Protein AF-A0A1A3NXN3-F1 (afdb_monomer_lite)

Foldseek 3Di:
DDDDDDDDDDDDDDDDDDDDDDDDDDDDDDDDDDDDDDDDDPVVVVVQVVVCVVLCVDVVRDNSHSVNVVVVVVVVVVVVDDPVVVVVVVVVVVVVVPDDDPPPD

Secondary structure (DSSP, 8-state):
--PPPPPPPPPPPPPPPPPPPPPPPPPPP-PPPPP------HHHHHHHHHHHHHHHHSSS-----HHHHHHHHHHHHHHH--HHHHHHHHHHHHHH--S------

Structure (mmCIF, N/CA/C/O backbone):
data_AF-A0A1A3NXN3-F1
#
_entry.id   AF-A0A1A3NXN3-F1
#
loop_
_atom_site.group_PDB
_atom_site.id
_atom_site.type_symbol
_atom_site.label_atom_id
_atom_site.label_alt_id
_atom_site.label_comp_id
_atom_site.label_asym_id
_atom_site.label_entity_id
_atom_site.label_seq_id
_atom_site.pdbx_PDB_ins_code
_atom_site.Cartn_x
_atom_site.Cartn_y
_atom_site.Cartn_z
_atom_site.occupancy
_atom_site.B_iso_or_equiv
_atom_site.auth_seq_id
_atom_site.auth_comp_id
_atom_site.auth_asym_id
_atom_site.auth_atom_id
_atom_site.pdbx_PDB_model_num
ATOM 1 N N . MET A 1 1 ? -80.071 -6.567 47.727 1.00 43.91 1 MET A N 1
ATOM 2 C CA . MET A 1 1 ? -79.046 -5.535 47.454 1.00 43.91 1 MET A CA 1
ATOM 3 C C . MET A 1 1 ? -77.718 -6.268 47.289 1.00 43.91 1 MET A C 1
ATOM 5 O O . MET A 1 1 ? -77.227 -6.797 48.274 1.00 43.91 1 MET A O 1
ATOM 9 N N . GLY A 1 2 ? -77.218 -6.444 46.063 1.00 47.59 2 GLY A N 1
ATOM 10 C CA . GLY A 1 2 ? -75.928 -7.104 45.789 1.00 47.59 2 GLY A CA 1
ATOM 11 C C . GLY A 1 2 ? -74.901 -6.081 45.281 1.00 47.59 2 GLY A C 1
ATOM 12 O O . GLY A 1 2 ? -75.328 -5.086 44.693 1.00 47.59 2 GLY A O 1
ATOM 13 N N . PRO A 1 3 ? -73.587 -6.261 45.519 1.00 60.75 3 PRO A N 1
ATOM 14 C CA . PRO A 1 3 ? -72.585 -5.250 45.181 1.00 60.75 3 PRO A CA 1
ATOM 15 C C . PRO A 1 3 ? -72.255 -5.241 43.674 1.00 60.75 3 PRO A C 1
ATOM 17 O O . PRO A 1 3 ? -72.375 -6.278 43.014 1.00 60.75 3 PRO A O 1
ATOM 20 N N . PRO A 1 4 ? -71.821 -4.097 43.105 1.00 51.62 4 PRO A N 1
ATOM 21 C CA . PRO A 1 4 ? -71.460 -4.005 41.697 1.00 51.62 4 PRO A CA 1
ATOM 22 C C . PRO A 1 4 ? -70.068 -4.598 41.442 1.00 51.62 4 PRO A C 1
ATOM 24 O O . PRO A 1 4 ? -69.116 -4.389 42.192 1.00 51.62 4 PRO A O 1
ATOM 27 N N . ARG A 1 5 ? -69.957 -5.343 40.343 1.00 51.88 5 ARG A N 1
ATOM 28 C CA . ARG A 1 5 ? -68.723 -5.957 39.850 1.00 51.88 5 ARG A CA 1
ATOM 29 C C . ARG A 1 5 ? -67.872 -4.892 39.152 1.00 51.88 5 ARG A C 1
ATOM 31 O O . ARG A 1 5 ? -68.289 -4.345 38.135 1.00 51.88 5 ARG A O 1
ATOM 38 N N . ALA A 1 6 ? -66.690 -4.607 39.696 1.00 52.84 6 ALA A N 1
ATOM 39 C CA . ALA A 1 6 ? -65.717 -3.703 39.091 1.00 52.84 6 ALA A CA 1
ATOM 40 C C . ALA A 1 6 ? -65.171 -4.297 37.778 1.00 52.84 6 ALA A C 1
ATOM 42 O O . ALA A 1 6 ? -64.715 -5.442 37.743 1.00 52.84 6 ALA A O 1
ATOM 43 N N . ALA A 1 7 ? -65.242 -3.523 36.695 1.00 49.84 7 ALA A N 1
ATOM 44 C CA . ALA A 1 7 ? -64.660 -3.866 35.405 1.00 49.84 7 ALA A CA 1
ATOM 45 C C . ALA A 1 7 ? -63.137 -3.657 35.455 1.00 49.84 7 ALA A C 1
ATOM 47 O O . ALA A 1 7 ? -62.663 -2.550 35.702 1.00 49.84 7 ALA A O 1
ATOM 48 N N . ALA A 1 8 ? -62.378 -4.731 35.238 1.00 52.50 8 ALA A N 1
ATOM 49 C CA . ALA A 1 8 ? -60.928 -4.687 35.101 1.00 52.50 8 ALA A CA 1
ATOM 50 C C . ALA A 1 8 ? -60.548 -4.022 33.766 1.00 52.50 8 ALA A C 1
ATOM 52 O O . ALA A 1 8 ? -61.041 -4.419 32.710 1.00 52.50 8 ALA A O 1
ATOM 53 N N . GLY A 1 9 ? -59.700 -2.993 33.829 1.00 51.06 9 GLY A N 1
ATOM 54 C CA . GLY A 1 9 ? -59.174 -2.288 32.660 1.00 51.06 9 GLY A CA 1
ATOM 55 C C . GLY A 1 9 ? -58.199 -3.140 31.831 1.00 51.06 9 GLY A C 1
ATOM 56 O O . GLY A 1 9 ? -57.667 -4.134 32.330 1.00 51.06 9 GLY A O 1
ATOM 57 N N . PRO A 1 10 ? -57.947 -2.768 30.564 1.00 53.59 10 PRO A N 1
ATOM 58 C CA . PRO A 1 10 ? -57.050 -3.512 29.688 1.00 53.59 10 PRO A CA 1
ATOM 59 C C . PRO A 1 10 ? -55.585 -3.322 30.112 1.00 53.59 10 PRO A C 1
ATOM 61 O O . PRO A 1 10 ? -55.113 -2.199 30.286 1.00 53.59 10 PRO A O 1
ATOM 64 N N . ALA A 1 11 ? -54.863 -4.432 30.272 1.00 58.69 11 ALA A N 1
ATOM 65 C CA . ALA A 1 11 ? -53.428 -4.436 30.533 1.00 58.69 11 ALA A CA 1
ATOM 66 C C . ALA A 1 11 ? -52.638 -4.062 29.257 1.00 58.69 11 ALA A C 1
ATOM 68 O O . ALA A 1 11 ? -52.988 -4.534 28.172 1.00 58.69 11 ALA A O 1
ATOM 69 N N . PRO A 1 12 ? -51.575 -3.244 29.353 1.00 57.94 12 PRO A N 1
ATOM 70 C CA . PRO A 1 12 ? -50.748 -2.893 28.204 1.00 57.94 12 PRO A CA 1
ATOM 71 C C . PRO A 1 12 ? -49.920 -4.095 27.723 1.00 57.94 12 PRO A C 1
ATOM 73 O O . PRO A 1 12 ? -49.313 -4.814 28.517 1.00 57.94 12 PRO A O 1
ATOM 76 N N . ALA A 1 13 ? -49.904 -4.304 26.406 1.00 63.56 13 ALA A N 1
ATOM 77 C CA . ALA A 1 13 ? -49.141 -5.355 25.741 1.00 63.56 13 ALA A CA 1
ATOM 78 C C . ALA A 1 13 ? -47.624 -5.144 25.903 1.00 63.56 13 ALA A C 1
ATOM 80 O O . ALA A 1 13 ? -47.120 -4.029 25.765 1.00 63.56 13 ALA A O 1
ATOM 81 N N . ALA A 1 14 ? -46.899 -6.230 26.179 1.00 64.69 14 ALA A N 1
ATOM 82 C CA . ALA A 1 14 ? -45.446 -6.224 26.313 1.00 64.69 14 ALA A CA 1
ATOM 83 C C . ALA A 1 14 ? -44.750 -5.942 24.961 1.00 64.69 14 ALA A C 1
ATOM 85 O O . ALA A 1 14 ? -45.195 -6.456 23.931 1.00 64.69 14 ALA A O 1
ATOM 86 N N . PRO A 1 15 ? -43.654 -5.158 24.938 1.00 61.16 15 PRO A N 1
ATOM 87 C CA . PRO A 1 15 ? -42.919 -4.858 23.714 1.00 61.16 15 PRO A CA 1
ATOM 88 C C . PRO A 1 15 ? -42.148 -6.085 23.203 1.00 61.16 15 PRO A C 1
ATOM 90 O O . PRO A 1 15 ? -41.540 -6.826 23.975 1.00 61.16 15 PRO A O 1
ATOM 93 N N . ALA A 1 16 ? -42.167 -6.284 21.883 1.00 66.56 16 ALA A N 1
ATOM 94 C CA . ALA A 1 16 ? -41.429 -7.346 21.209 1.00 66.56 16 ALA A CA 1
ATOM 95 C C . ALA A 1 16 ? -39.901 -7.121 21.301 1.00 66.56 16 ALA A C 1
ATOM 97 O O . ALA A 1 16 ? -39.449 -5.973 21.242 1.00 66.56 16 ALA A O 1
ATOM 98 N N . PRO A 1 17 ? -39.091 -8.191 21.423 1.00 63.94 17 PRO A N 1
ATOM 99 C CA . PRO A 1 17 ? -37.639 -8.076 21.518 1.00 63.94 17 PRO A CA 1
ATOM 100 C C . PRO A 1 17 ? -37.027 -7.555 20.208 1.00 63.94 17 PRO A C 1
ATOM 102 O O . PRO A 1 17 ? -37.351 -8.025 19.117 1.00 63.94 17 PRO A O 1
ATOM 105 N N . LEU A 1 18 ? -36.128 -6.575 20.332 1.00 68.62 18 LEU A N 1
ATOM 106 C CA . LEU A 1 18 ? -35.364 -6.005 19.221 1.00 68.62 18 LEU A CA 1
ATOM 107 C C . LEU A 1 18 ? -34.359 -7.032 18.663 1.00 68.62 18 LEU A C 1
ATOM 109 O O . LEU A 1 18 ? -33.759 -7.776 19.444 1.00 68.62 18 LEU A O 1
ATOM 113 N N . PRO A 1 19 ? -34.126 -7.060 17.338 1.00 65.44 19 PRO A N 1
ATOM 114 C CA . PRO A 1 19 ? -33.142 -7.948 16.732 1.00 65.44 19 PRO A CA 1
ATOM 115 C C . PRO A 1 19 ? -31.728 -7.594 17.209 1.00 65.44 19 PRO A C 1
ATOM 117 O O . PRO A 1 19 ? -31.280 -6.451 17.107 1.00 65.44 19 PRO A O 1
ATOM 120 N N . THR A 1 20 ? -31.020 -8.592 17.733 1.00 70.31 20 THR A N 1
ATOM 121 C CA . THR A 1 20 ? -29.614 -8.480 18.129 1.00 70.31 20 THR A CA 1
ATOM 122 C C . THR A 1 20 ? -28.728 -8.212 16.909 1.00 70.31 20 THR A C 1
ATOM 124 O O . THR A 1 20 ? -28.900 -8.886 15.888 1.00 70.31 20 THR A O 1
ATOM 127 N N . PRO A 1 21 ? -27.767 -7.274 16.990 1.00 72.69 21 PRO A N 1
ATOM 128 C CA . PRO A 1 21 ? -26.849 -7.001 15.892 1.00 72.69 21 PRO A CA 1
ATOM 129 C C . PRO A 1 21 ? -26.004 -8.241 15.543 1.00 72.69 21 PRO A C 1
ATOM 131 O O . PRO A 1 21 ? -25.636 -9.006 16.441 1.00 72.69 21 PRO A O 1
ATOM 134 N N . PRO A 1 22 ? -25.693 -8.454 14.250 1.00 66.81 22 PRO A N 1
ATOM 135 C CA . PRO A 1 22 ? -24.917 -9.602 13.800 1.00 66.81 22 PRO A CA 1
ATOM 136 C C . PRO A 1 22 ? -23.513 -9.585 14.410 1.00 66.81 22 PRO A C 1
ATOM 138 O O . PRO A 1 22 ? -22.853 -8.546 14.477 1.00 66.81 22 PRO A O 1
ATOM 141 N N . ALA A 1 23 ? -23.064 -10.757 14.860 1.00 70.56 23 ALA A N 1
ATOM 142 C CA . ALA A 1 23 ? -21.734 -10.940 15.420 1.00 70.56 23 ALA A CA 1
ATOM 143 C C . ALA A 1 23 ? -20.649 -10.645 14.361 1.00 70.56 23 ALA A C 1
ATOM 145 O O . ALA A 1 23 ? -20.824 -11.005 13.192 1.00 70.56 23 ALA A O 1
ATOM 146 N N . PRO A 1 24 ? -19.528 -10.007 14.746 1.00 63.94 24 PRO A N 1
ATOM 147 C CA . PRO A 1 24 ? -18.429 -9.734 13.829 1.00 63.94 24 PRO A CA 1
ATOM 148 C C . PRO A 1 24 ? -17.861 -11.042 13.266 1.00 63.94 24 PRO A C 1
ATOM 150 O O . PRO A 1 24 ? -17.643 -12.008 13.999 1.00 63.94 24 PRO A O 1
ATOM 153 N N . ALA A 1 25 ? -17.638 -11.063 11.950 1.00 66.94 25 ALA A N 1
ATOM 154 C CA . ALA A 1 25 ? -17.089 -12.216 11.249 1.00 66.94 25 ALA A CA 1
ATOM 155 C C . ALA A 1 25 ? -15.699 -12.598 11.804 1.00 66.94 25 ALA A C 1
ATOM 157 O O . ALA A 1 25 ? -14.929 -11.710 12.185 1.00 66.94 25 ALA A O 1
ATOM 158 N N . PRO A 1 26 ? -15.359 -13.900 11.841 1.00 56.56 26 PRO A N 1
ATOM 159 C CA . PRO A 1 26 ? -14.078 -14.364 12.355 1.00 56.56 26 PRO A CA 1
ATOM 160 C C . PRO A 1 26 ? -12.918 -13.789 11.534 1.00 56.56 26 PRO A C 1
ATOM 162 O O . PRO A 1 26 ? -12.901 -13.878 10.305 1.00 56.56 26 PRO A O 1
ATOM 165 N N . SER A 1 27 ? -11.937 -13.207 12.227 1.00 57.34 27 SER A N 1
ATOM 166 C CA . SER A 1 27 ? -10.679 -12.763 11.624 1.00 57.34 27 SER A CA 1
ATOM 167 C C . SER A 1 27 ? -9.969 -13.947 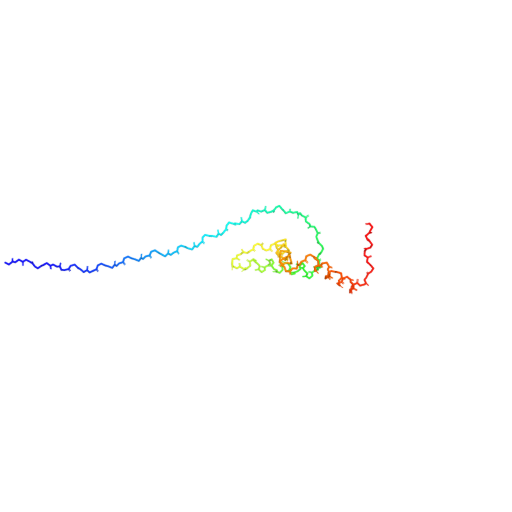10.971 1.00 57.34 27 SER A C 1
ATOM 169 O O . SER A 1 27 ? -9.778 -14.984 11.605 1.00 57.34 27 SER A O 1
ATOM 171 N N . ALA A 1 28 ? -9.566 -13.782 9.709 1.00 64.00 28 ALA A N 1
ATOM 172 C CA . ALA A 1 28 ? -8.773 -14.771 8.988 1.00 64.00 28 ALA A CA 1
ATOM 173 C C . ALA A 1 28 ? -7.506 -15.152 9.786 1.00 64.00 28 ALA A C 1
ATOM 175 O O . ALA A 1 28 ? -6.938 -14.288 10.467 1.00 64.00 28 ALA A O 1
ATOM 176 N N . PRO A 1 29 ? -7.057 -16.420 9.712 1.00 58.94 29 PRO A N 1
ATOM 177 C CA . PRO A 1 29 ? -5.883 -16.870 10.446 1.00 58.94 29 PRO A CA 1
ATOM 178 C C . PRO A 1 29 ? -4.653 -16.039 10.048 1.00 58.94 29 PRO A C 1
ATOM 180 O O . PRO A 1 29 ? -4.527 -15.646 8.882 1.00 58.94 29 PRO A O 1
ATOM 183 N N . PRO A 1 30 ? -3.747 -15.748 10.998 1.00 64.56 30 PRO A N 1
ATOM 184 C CA . PRO A 1 30 ? -2.556 -14.966 10.713 1.00 64.56 30 PRO A CA 1
ATOM 185 C C . PRO A 1 30 ? -1.683 -15.732 9.716 1.00 64.56 30 PRO A C 1
ATOM 187 O O . PRO A 1 30 ? -1.093 -16.754 10.049 1.00 64.56 30 PRO A O 1
ATOM 190 N N . SER A 1 31 ? -1.616 -15.238 8.479 1.00 73.31 31 SER A N 1
ATOM 191 C CA . SER A 1 31 ? -0.641 -15.721 7.503 1.00 73.31 31 SER A CA 1
ATOM 192 C C . SER A 1 31 ? 0.762 -15.465 8.042 1.00 73.31 31 SER A C 1
ATOM 194 O O . SER A 1 31 ? 1.034 -14.377 8.562 1.00 73.31 31 SER A O 1
ATOM 196 N N . GLU A 1 32 ? 1.661 -16.436 7.886 1.00 83.50 32 GLU A N 1
ATOM 197 C CA . GLU A 1 32 ? 3.064 -16.239 8.237 1.00 83.50 32 GLU A CA 1
ATOM 198 C C . GLU A 1 32 ? 3.653 -15.077 7.431 1.00 83.50 32 GLU A C 1
ATOM 200 O O . GLU A 1 32 ? 3.431 -14.940 6.225 1.00 83.50 32 GLU A O 1
ATOM 205 N N . LEU A 1 33 ? 4.369 -14.196 8.129 1.00 85.69 33 LEU A N 1
ATOM 206 C CA . LEU A 1 33 ? 4.948 -12.985 7.562 1.00 85.69 33 LEU A CA 1
ATOM 207 C C . LEU A 1 33 ? 6.440 -13.193 7.346 1.00 85.69 33 LEU A C 1
ATOM 209 O O . LEU A 1 33 ? 7.201 -13.338 8.301 1.00 85.69 33 LEU A O 1
ATOM 213 N N . THR A 1 34 ? 6.877 -13.133 6.092 1.00 90.62 34 THR A N 1
ATOM 214 C CA . THR A 1 34 ? 8.303 -13.094 5.762 1.00 90.62 34 THR A CA 1
ATOM 215 C C . THR A 1 34 ? 8.848 -11.680 5.958 1.00 90.62 34 THR A C 1
ATOM 217 O O . THR A 1 34 ? 8.266 -10.701 5.484 1.00 90.62 34 THR A O 1
ATOM 220 N N . LYS A 1 35 ? 9.990 -11.552 6.642 1.00 91.12 35 LYS A N 1
ATOM 221 C CA . LYS A 1 35 ? 10.683 -10.266 6.792 1.00 91.12 35 LYS A CA 1
ATOM 222 C C . LYS A 1 35 ? 11.344 -9.876 5.468 1.00 91.12 35 LYS A C 1
ATOM 224 O O . LYS A 1 35 ? 12.186 -10.611 4.962 1.00 91.12 35 LYS A O 1
ATOM 229 N N . VAL A 1 36 ? 11.004 -8.697 4.950 1.00 90.62 36 VAL A N 1
ATOM 230 C CA . VAL A 1 36 ? 11.572 -8.140 3.714 1.00 90.62 36 VAL A CA 1
ATOM 231 C C . VAL A 1 36 ? 12.135 -6.748 3.995 1.00 90.62 36 VAL A C 1
ATOM 233 O O . VAL A 1 36 ? 11.504 -5.954 4.692 1.00 90.62 36 VAL A O 1
ATOM 236 N N . SER A 1 37 ? 13.314 -6.457 3.445 1.00 92.19 37 SER A N 1
ATOM 237 C CA . SER A 1 37 ? 13.913 -5.119 3.449 1.00 92.19 37 SER A CA 1
ATOM 238 C C . SER A 1 37 ? 13.653 -4.445 2.104 1.00 92.19 37 SER A C 1
ATOM 240 O O . SER A 1 37 ? 14.007 -4.997 1.064 1.00 92.19 37 SER A O 1
ATOM 242 N N . ILE A 1 38 ? 13.045 -3.259 2.122 1.00 89.19 38 ILE A N 1
ATOM 243 C CA . ILE A 1 38 ? 12.757 -2.453 0.929 1.00 89.19 38 ILE A CA 1
ATOM 244 C C . ILE A 1 38 ? 13.343 -1.054 1.097 1.00 89.19 38 ILE A C 1
ATOM 246 O O . ILE A 1 38 ? 13.425 -0.546 2.214 1.00 89.19 38 ILE A O 1
ATOM 250 N N . TYR A 1 39 ? 13.737 -0.438 -0.013 1.00 92.69 39 TYR A N 1
ATOM 251 C CA . TYR A 1 39 ? 14.167 0.955 -0.035 1.00 92.69 39 TYR A CA 1
ATOM 252 C C . TYR A 1 39 ? 12.974 1.836 -0.386 1.00 92.69 39 TYR A C 1
ATOM 254 O O . TYR A 1 39 ? 12.287 1.581 -1.374 1.00 92.69 39 TYR A O 1
ATOM 262 N N . LEU A 1 40 ? 12.747 2.854 0.434 1.00 92.12 40 LEU A N 1
ATOM 263 C CA . LEU A 1 40 ? 11.743 3.888 0.229 1.00 92.12 40 LEU A CA 1
ATOM 264 C C . LEU A 1 40 ? 12.467 5.229 0.184 1.00 92.12 40 LEU A C 1
ATOM 266 O O . LEU A 1 40 ? 13.509 5.390 0.823 1.00 92.12 40 LEU A O 1
ATOM 270 N N . ASP A 1 41 ? 11.931 6.171 -0.581 1.00 93.94 41 ASP A N 1
ATOM 271 C CA . ASP A 1 41 ? 12.391 7.550 -0.495 1.00 93.94 41 ASP A CA 1
ATOM 272 C C . ASP A 1 41 ? 11.901 8.207 0.807 1.00 93.94 41 ASP A C 1
ATOM 274 O O . ASP A 1 41 ? 11.022 7.701 1.514 1.00 93.94 41 ASP A O 1
ATOM 278 N N . GLU A 1 42 ? 12.507 9.345 1.137 1.00 94.50 42 GLU A N 1
ATOM 279 C CA . GLU A 1 42 ? 12.199 10.093 2.357 1.00 94.50 42 GLU A CA 1
ATOM 280 C C . GLU A 1 42 ? 10.731 10.541 2.398 1.00 94.50 42 GLU A C 1
ATOM 282 O O . GLU A 1 42 ? 10.080 10.450 3.438 1.00 94.50 42 GLU A O 1
ATOM 287 N N . ALA A 1 43 ? 10.181 10.955 1.252 1.00 94.94 43 ALA A N 1
ATOM 288 C CA . ALA A 1 43 ? 8.791 11.389 1.144 1.00 94.94 43 ALA A CA 1
ATOM 289 C C . ALA A 1 43 ? 7.807 10.254 1.478 1.00 94.94 43 ALA A C 1
ATOM 291 O O . ALA A 1 43 ? 6.827 10.467 2.198 1.00 94.94 43 ALA A O 1
ATOM 292 N N . THR A 1 44 ? 8.079 9.038 1.002 1.00 94.12 44 THR A N 1
ATOM 293 C CA . THR A 1 44 ? 7.259 7.860 1.295 1.00 94.12 44 THR A CA 1
ATOM 294 C C . THR A 1 44 ? 7.399 7.438 2.757 1.00 94.12 44 THR A C 1
ATOM 296 O O . THR A 1 44 ? 6.386 7.116 3.380 1.00 94.12 44 THR A O 1
ATOM 299 N N . ASP A 1 45 ? 8.603 7.469 3.346 1.00 94.25 45 ASP A N 1
ATOM 300 C CA . ASP A 1 45 ? 8.765 7.164 4.781 1.00 94.25 45 ASP A CA 1
ATOM 301 C C . ASP A 1 45 ? 8.014 8.176 5.663 1.00 94.25 45 ASP A C 1
ATOM 303 O O . ASP A 1 45 ? 7.264 7.780 6.562 1.00 94.25 45 ASP A O 1
ATOM 307 N N . ALA A 1 46 ? 8.114 9.473 5.348 1.00 96.81 46 ALA A N 1
ATOM 308 C CA . ALA A 1 46 ? 7.387 10.533 6.048 1.00 96.81 46 ALA A CA 1
ATOM 309 C C . ALA A 1 46 ? 5.861 10.367 5.936 1.00 96.81 46 ALA A C 1
ATOM 311 O O . ALA A 1 46 ? 5.128 10.564 6.915 1.00 96.81 46 ALA A O 1
ATOM 312 N N . PHE A 1 47 ? 5.364 9.947 4.768 1.00 95.69 47 PHE A N 1
ATOM 313 C CA . PHE A 1 47 ? 3.954 9.603 4.591 1.00 95.69 47 PHE A CA 1
ATOM 314 C C . PHE A 1 47 ? 3.528 8.451 5.515 1.00 95.69 47 PHE A C 1
ATOM 316 O O . PHE A 1 47 ? 2.500 8.557 6.190 1.00 95.69 47 PHE A O 1
ATOM 323 N N . LEU A 1 48 ? 4.322 7.379 5.611 1.00 95.38 48 LEU A N 1
ATOM 324 C CA . LEU A 1 48 ? 4.012 6.249 6.495 1.00 95.38 48 LEU A CA 1
ATOM 325 C C . LEU A 1 48 ? 3.974 6.661 7.976 1.00 95.38 48 LEU A C 1
ATOM 327 O O . LEU A 1 48 ? 3.083 6.217 8.708 1.00 95.38 48 LEU A O 1
ATOM 331 N N . GLU A 1 49 ? 4.878 7.540 8.422 1.00 95.62 49 GLU A N 1
ATOM 332 C CA . GLU A 1 49 ? 4.834 8.083 9.789 1.00 95.62 49 GLU A CA 1
ATOM 333 C C . GLU A 1 49 ? 3.625 8.987 10.034 1.00 95.62 49 GLU A C 1
ATOM 335 O O . GLU A 1 49 ? 3.016 8.934 11.109 1.00 95.62 49 GLU A O 1
ATOM 340 N N . THR A 1 50 ? 3.233 9.774 9.034 1.00 96.00 50 THR A N 1
ATOM 341 C CA . THR A 1 50 ? 2.032 10.614 9.108 1.00 96.00 50 THR A CA 1
ATOM 342 C C . THR A 1 50 ? 0.792 9.745 9.294 1.00 96.00 50 THR A C 1
ATOM 344 O O . THR A 1 50 ? 0.032 9.956 10.240 1.00 96.00 50 THR A O 1
ATOM 347 N N . V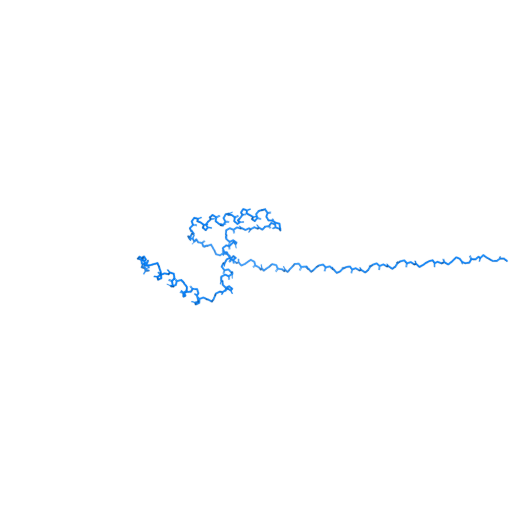AL A 1 51 ? 0.633 8.698 8.474 1.00 95.38 51 VAL A N 1
ATOM 348 C CA . VAL A 1 51 ? -0.478 7.737 8.589 1.00 95.38 51 VAL A CA 1
ATOM 349 C C . VAL A 1 51 ? -0.503 7.088 9.970 1.00 95.38 51 VAL A C 1
ATOM 351 O O . VAL A 1 51 ? -1.553 7.040 10.617 1.00 95.38 51 VAL A O 1
ATOM 354 N N . ARG A 1 52 ? 0.653 6.624 10.455 1.00 93.44 52 ARG A N 1
ATOM 355 C CA . ARG A 1 52 ? 0.777 6.018 11.786 1.00 93.44 52 ARG A CA 1
ATOM 356 C C . ARG A 1 52 ? 0.360 6.987 12.890 1.00 93.44 52 ARG A C 1
ATOM 358 O O . ARG A 1 52 ? -0.311 6.584 13.840 1.00 93.44 52 ARG A O 1
ATOM 365 N N . THR A 1 53 ? 0.742 8.255 12.770 1.00 93.75 53 THR A N 1
ATOM 366 C CA . THR A 1 53 ? 0.375 9.305 13.725 1.00 93.75 53 THR A CA 1
ATOM 367 C C . THR A 1 53 ? -1.128 9.559 13.696 1.00 93.75 53 THR A C 1
ATOM 369 O O . THR A 1 53 ? -1.769 9.496 14.744 1.00 93.75 53 THR A O 1
ATOM 372 N N . SER A 1 54 ? -1.721 9.743 12.515 1.00 92.88 54 SER A N 1
ATOM 373 C CA . SER A 1 54 ? -3.166 9.950 12.356 1.00 92.88 54 SER A CA 1
ATOM 374 C C . SER A 1 54 ? -3.991 8.775 12.890 1.00 92.88 54 SER A C 1
ATOM 376 O O . SER A 1 54 ? -5.003 8.983 13.559 1.00 92.88 54 SER A O 1
ATOM 378 N N . ALA A 1 55 ? -3.536 7.537 12.677 1.00 91.88 55 ALA A N 1
ATOM 379 C CA . ALA A 1 55 ? -4.231 6.338 13.144 1.00 91.88 55 ALA A CA 1
ATOM 380 C C . ALA A 1 55 ? -4.337 6.250 14.678 1.00 91.88 55 ALA A C 1
ATOM 382 O O . ALA A 1 55 ? -5.298 5.679 15.198 1.00 91.88 55 ALA A O 1
ATOM 383 N N . ARG A 1 56 ? -3.398 6.860 15.420 1.00 88.62 56 ARG A N 1
ATOM 384 C CA . ARG A 1 56 ? -3.460 6.924 16.892 1.00 88.62 56 ARG A CA 1
ATOM 385 C C . ARG A 1 56 ? -4.629 7.761 17.396 1.00 88.62 56 ARG A C 1
ATOM 387 O O . ARG A 1 56 ? -5.142 7.471 18.477 1.00 88.62 56 ARG A O 1
ATOM 394 N N . PHE A 1 57 ? -5.021 8.773 16.628 1.00 90.88 57 PHE A N 1
ATOM 395 C CA . PHE A 1 57 ? -6.118 9.681 16.955 1.00 90.88 57 PHE A CA 1
ATOM 396 C C . PHE A 1 57 ? -7.457 9.245 16.338 1.00 90.88 57 PHE A C 1
ATOM 398 O O . PHE A 1 57 ? -8.499 9.792 16.696 1.00 90.88 57 PHE A O 1
ATOM 405 N N . ALA A 1 58 ? -7.450 8.247 15.448 1.00 88.69 58 ALA A N 1
ATOM 406 C CA . ALA A 1 58 ? -8.656 7.701 14.837 1.00 88.69 58 ALA A CA 1
ATOM 407 C C . ALA A 1 58 ? -9.529 6.932 15.849 1.00 88.69 58 ALA A C 1
ATOM 409 O O . ALA A 1 58 ? -9.038 6.331 16.810 1.00 88.69 58 ALA A O 1
ATOM 410 N N . LYS A 1 59 ? -10.846 6.939 15.613 1.00 87.62 59 LYS A N 1
ATOM 411 C CA . LYS A 1 59 ? -11.843 6.155 16.355 1.00 87.62 59 LYS A CA 1
ATOM 412 C C . LYS A 1 59 ? -12.664 5.331 15.353 1.00 87.62 59 LYS A C 1
ATOM 414 O O . LYS A 1 59 ? -13.345 5.943 14.533 1.00 87.62 59 LYS A O 1
ATOM 419 N N . PRO A 1 60 ? -12.628 3.986 15.409 1.00 85.81 60 PRO A N 1
ATOM 420 C CA . PRO A 1 60 ? -11.835 3.148 16.318 1.00 85.81 60 PRO A CA 1
ATOM 421 C C . PRO A 1 60 ? -10.320 3.290 16.088 1.00 85.81 60 PRO A C 1
ATOM 423 O O . PRO A 1 60 ? -9.879 3.634 14.994 1.00 85.81 60 PRO A O 1
ATOM 426 N N . ARG A 1 61 ? -9.521 3.040 17.136 1.00 83.25 61 ARG A N 1
ATOM 427 C CA . ARG A 1 61 ? -8.053 3.087 17.040 1.00 83.25 61 ARG A CA 1
ATOM 428 C C . ARG A 1 61 ? -7.574 1.936 16.159 1.00 83.25 61 ARG A C 1
ATOM 430 O O . ARG A 1 61 ? -7.984 0.798 16.368 1.00 83.25 61 ARG A O 1
ATOM 437 N N . VAL A 1 62 ? -6.687 2.232 15.214 1.00 86.94 62 VAL A N 1
ATOM 438 C CA . VAL A 1 62 ? -6.127 1.243 14.283 1.00 86.94 62 VAL A CA 1
ATOM 439 C C . VAL A 1 62 ? -4.617 1.170 14.478 1.00 86.94 62 VAL A C 1
ATOM 441 O O . VAL A 1 62 ? -3.946 2.202 14.515 1.00 86.94 62 VAL A O 1
ATOM 444 N N . ASP A 1 63 ? -4.069 -0.042 14.575 1.00 82.44 63 ASP A N 1
ATOM 445 C CA . ASP A 1 63 ? -2.618 -0.247 14.604 1.00 82.44 63 ASP A CA 1
ATOM 446 C C . ASP A 1 63 ? -2.024 -0.176 13.185 1.00 82.44 63 ASP A C 1
ATOM 448 O O . ASP A 1 63 ? -1.742 -1.181 12.526 1.00 82.44 63 ASP A O 1
ATOM 452 N N . ALA A 1 64 ? -1.884 1.051 12.678 1.00 88.94 64 ALA A N 1
ATOM 453 C CA . ALA A 1 64 ? -1.343 1.335 11.351 1.00 88.94 64 ALA A CA 1
ATOM 454 C C . ALA A 1 64 ? 0.197 1.365 11.359 1.00 88.94 64 ALA A C 1
ATOM 456 O O . ALA A 1 64 ? 0.824 2.393 11.099 1.00 88.94 64 ALA A O 1
ATOM 457 N N . THR A 1 65 ? 0.825 0.232 11.681 1.00 92.31 65 THR A N 1
ATOM 458 C CA . THR A 1 65 ? 2.280 0.070 11.510 1.00 92.31 65 THR A CA 1
ATOM 459 C C . THR A 1 65 ? 2.689 0.226 10.040 1.00 92.31 65 THR A C 1
ATOM 461 O O . THR A 1 65 ? 1.899 -0.044 9.133 1.00 92.31 65 THR A O 1
ATOM 464 N N . ARG A 1 66 ? 3.954 0.592 9.778 1.00 91.19 66 ARG A N 1
ATOM 465 C CA . ARG A 1 66 ? 4.492 0.722 8.407 1.00 91.19 66 ARG A CA 1
ATOM 466 C C . ARG A 1 66 ? 4.212 -0.524 7.558 1.00 91.19 66 ARG A C 1
ATOM 468 O O . ARG A 1 66 ? 3.713 -0.419 6.444 1.00 91.19 66 ARG A O 1
ATOM 475 N N . SER A 1 67 ? 4.460 -1.714 8.109 1.00 91.94 67 SER A N 1
ATOM 476 C CA . SER A 1 67 ? 4.215 -2.985 7.418 1.00 91.94 67 SER A CA 1
ATOM 477 C C . SER A 1 67 ? 2.726 -3.280 7.203 1.00 91.94 67 SER A C 1
ATOM 479 O O . SER A 1 67 ? 2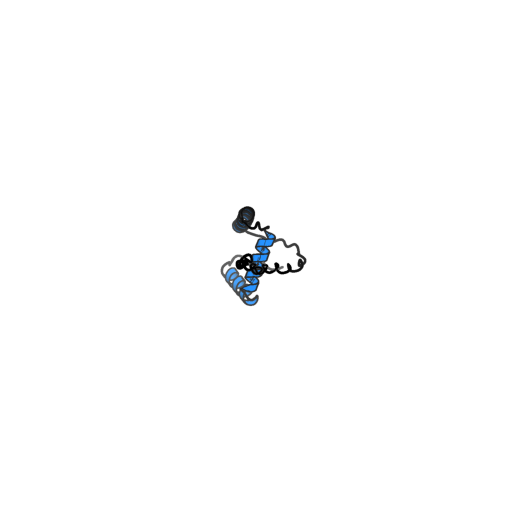.374 -3.919 6.215 1.00 91.94 67 SER A O 1
ATOM 481 N N . ALA A 1 68 ? 1.824 -2.827 8.080 1.00 92.69 68 ALA A N 1
ATOM 482 C CA . ALA A 1 68 ? 0.383 -2.927 7.843 1.00 92.69 68 ALA A CA 1
ATOM 483 C C . ALA A 1 68 ? -0.056 -2.055 6.658 1.00 92.69 68 ALA A C 1
ATOM 485 O O . ALA A 1 68 ? -0.780 -2.537 5.788 1.00 92.69 68 ALA A O 1
ATOM 486 N N . VAL A 1 69 ? 0.439 -0.818 6.583 1.00 93.75 69 VAL A N 1
ATOM 487 C CA . VAL A 1 69 ? 0.129 0.101 5.477 1.00 93.75 69 VAL A CA 1
ATOM 488 C C . VAL A 1 69 ? 0.687 -0.424 4.152 1.00 93.75 69 VAL A C 1
ATOM 490 O O . VAL A 1 69 ? -0.041 -0.471 3.163 1.00 93.75 69 VAL A O 1
ATOM 493 N N . VAL A 1 70 ? 1.940 -0.895 4.136 1.00 93.62 70 VAL A N 1
ATOM 494 C CA . VAL A 1 70 ? 2.560 -1.477 2.931 1.00 93.62 70 VAL A CA 1
ATOM 495 C C . VAL A 1 70 ? 1.796 -2.715 2.462 1.00 93.62 70 VAL A C 1
ATOM 497 O O . VAL A 1 70 ? 1.484 -2.824 1.280 1.00 93.62 70 VAL A O 1
ATOM 500 N N . ARG A 1 71 ? 1.423 -3.626 3.372 1.00 91.75 71 ARG A N 1
ATOM 501 C CA . ARG A 1 71 ? 0.602 -4.794 3.012 1.00 91.75 71 ARG A CA 1
ATOM 502 C C . ARG A 1 71 ? -0.744 -4.381 2.429 1.00 91.75 71 ARG A C 1
ATOM 504 O O . ARG A 1 71 ? -1.116 -4.901 1.387 1.00 91.75 71 ARG A O 1
ATOM 511 N N . LEU A 1 72 ? -1.440 -3.422 3.043 1.00 93.06 72 LEU A N 1
ATOM 512 C CA . LEU A 1 72 ? -2.710 -2.913 2.519 1.00 93.06 72 LEU A CA 1
ATOM 513 C C . LEU A 1 72 ? -2.551 -2.341 1.104 1.00 93.06 72 LEU A C 1
ATOM 515 O O . LEU A 1 72 ? -3.384 -2.611 0.238 1.00 93.06 72 LEU A O 1
ATOM 519 N N . ALA A 1 73 ? -1.489 -1.570 0.864 1.00 93.69 73 ALA A N 1
ATOM 520 C CA . ALA A 1 73 ? -1.194 -1.015 -0.452 1.00 93.69 73 ALA A CA 1
ATOM 521 C C . ALA A 1 73 ? -0.945 -2.121 -1.489 1.00 93.69 73 ALA A C 1
ATOM 523 O O . ALA A 1 73 ? -1.526 -2.076 -2.569 1.00 93.69 73 ALA A O 1
ATOM 524 N N . LEU A 1 74 ? -0.157 -3.145 -1.143 1.00 93.19 74 LEU A N 1
ATOM 525 C CA . LEU A 1 74 ? 0.111 -4.287 -2.023 1.00 93.19 74 LEU A CA 1
ATOM 526 C C . LEU A 1 74 ? -1.145 -5.122 -2.299 1.00 93.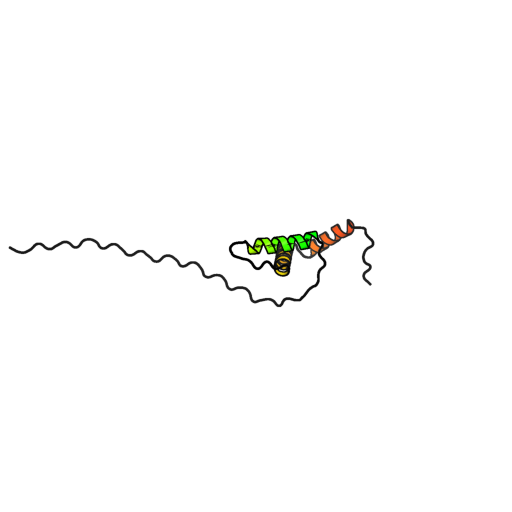19 74 LEU A C 1
ATOM 528 O O . LEU A 1 74 ? -1.377 -5.499 -3.444 1.00 93.19 74 LEU A O 1
ATOM 532 N N . THR A 1 75 ? -1.992 -5.361 -1.294 1.00 93.88 75 THR A N 1
ATOM 533 C CA . THR A 1 75 ? -3.277 -6.053 -1.484 1.00 93.88 75 THR A CA 1
ATOM 534 C C . THR A 1 75 ? -4.184 -5.279 -2.437 1.00 93.88 75 THR A C 1
ATOM 536 O O . THR A 1 75 ? -4.797 -5.870 -3.323 1.00 93.88 75 THR A O 1
ATOM 539 N N . ARG A 1 76 ? -4.257 -3.949 -2.292 1.00 94.69 76 ARG A N 1
ATOM 540 C CA . ARG A 1 76 ? -5.033 -3.100 -3.208 1.00 94.69 76 ARG A CA 1
ATOM 541 C C . ARG A 1 76 ? -4.455 -3.108 -4.616 1.00 94.69 76 ARG A C 1
ATOM 543 O O . ARG A 1 76 ? -5.217 -3.232 -5.565 1.00 94.69 76 ARG A O 1
ATOM 550 N N . LEU A 1 77 ? -3.132 -3.040 -4.742 1.00 93.38 77 LEU A N 1
ATOM 551 C CA . LEU A 1 77 ? -2.447 -3.102 -6.029 1.00 93.38 77 LEU A CA 1
ATOM 552 C C . LEU A 1 77 ? -2.747 -4.420 -6.755 1.00 93.38 77 LEU A C 1
ATOM 554 O O . LEU A 1 77 ? -3.099 -4.402 -7.929 1.00 93.38 77 LEU A O 1
ATOM 558 N N . ALA A 1 78 ? -2.678 -5.544 -6.038 1.00 91.12 78 ALA A N 1
ATOM 559 C CA . ALA A 1 78 ? -2.988 -6.866 -6.577 1.00 91.12 78 ALA A CA 1
ATOM 560 C C . ALA A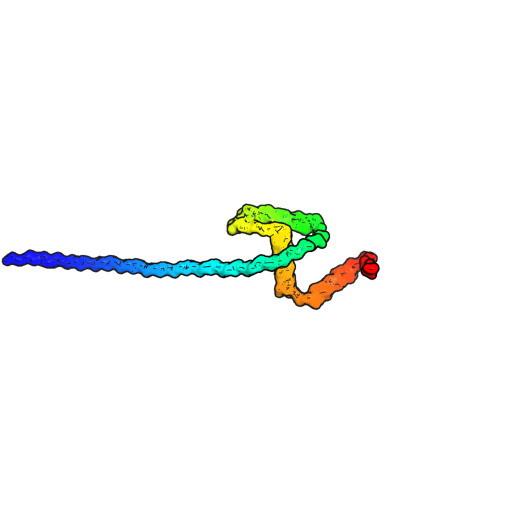 1 78 ? -4.468 -7.024 -6.964 1.00 91.12 78 ALA A C 1
ATOM 562 O O . ALA A 1 78 ? -4.782 -7.746 -7.903 1.00 91.12 78 ALA A O 1
ATOM 563 N N . ALA A 1 79 ? -5.378 -6.344 -6.262 1.00 93.38 79 ALA A N 1
ATOM 564 C CA . ALA A 1 79 ? -6.796 -6.330 -6.616 1.00 93.38 79 ALA A CA 1
ATOM 565 C C . ALA A 1 79 ? -7.099 -5.457 -7.848 1.00 93.38 79 ALA A C 1
ATOM 567 O O . ALA A 1 79 ? -8.120 -5.658 -8.500 1.00 93.38 79 ALA A O 1
ATOM 568 N N . GLN A 1 80 ? -6.247 -4.472 -8.144 1.00 93.56 80 GLN A N 1
ATOM 569 C CA . GLN A 1 80 ? -6.467 -3.489 -9.209 1.00 93.56 80 GLN A CA 1
ATOM 570 C C . GLN A 1 80 ? -5.756 -3.832 -10.518 1.00 93.56 80 GLN A C 1
ATOM 572 O O . GLN A 1 80 ? -6.248 -3.453 -11.577 1.00 93.56 80 GLN A O 1
ATOM 577 N N . LEU A 1 81 ? -4.598 -4.495 -10.462 1.00 93.56 81 LEU A N 1
ATOM 578 C CA . LEU A 1 81 ? -3.754 -4.725 -11.632 1.00 93.56 81 LEU A CA 1
ATOM 579 C C . LEU A 1 81 ? -3.374 -6.194 -11.774 1.00 93.56 81 LEU A C 1
ATOM 581 O O . LEU A 1 81 ? -2.917 -6.834 -10.824 1.00 93.56 81 LEU A O 1
ATOM 585 N N . HIS A 1 82 ? -3.489 -6.702 -13.003 1.00 92.88 82 HIS A N 1
ATOM 586 C CA . HIS A 1 82 ? -2.930 -7.999 -13.346 1.00 92.88 82 HIS A CA 1
ATOM 587 C C . HIS A 1 82 ? -1.390 -7.911 -13.337 1.00 92.88 82 HIS A C 1
ATOM 589 O O . HIS A 1 82 ? -0.830 -6.875 -13.716 1.00 92.88 82 HIS A O 1
ATOM 595 N N . PRO A 1 83 ? -0.665 -8.983 -12.962 1.00 91.44 83 PRO A N 1
ATOM 596 C CA . PRO A 1 83 ? 0.799 -8.984 -12.961 1.00 91.44 83 PRO A CA 1
ATOM 597 C C . PRO A 1 83 ? 1.429 -8.517 -14.280 1.00 91.44 83 PRO A C 1
ATOM 599 O O . PRO A 1 83 ? 2.435 -7.812 -14.274 1.00 91.44 83 PRO A O 1
ATOM 602 N N . THR A 1 84 ? 0.818 -8.862 -15.414 1.00 92.69 84 THR A N 1
ATOM 603 C CA . THR A 1 84 ? 1.284 -8.439 -16.743 1.00 92.69 84 THR A CA 1
ATOM 604 C C . THR A 1 84 ? 1.238 -6.920 -16.918 1.00 92.69 84 THR A C 1
ATOM 606 O O . THR A 1 84 ? 2.187 -6.336 -17.439 1.00 92.69 84 THR A O 1
ATOM 609 N N . ASP A 1 85 ? 0.182 -6.268 -16.430 1.00 91.75 85 ASP A N 1
ATOM 610 C CA . ASP A 1 85 ? 0.017 -4.816 -16.538 1.00 91.75 85 ASP A CA 1
ATOM 611 C C . ASP A 1 85 ? 1.011 -4.075 -15.641 1.00 91.75 85 ASP A C 1
ATOM 613 O O . ASP A 1 85 ? 1.576 -3.056 -16.042 1.00 91.75 85 ASP A O 1
ATOM 617 N N . LEU A 1 86 ? 1.289 -4.626 -14.453 1.00 92.00 86 LEU A N 1
ATOM 618 C CA . LEU A 1 86 ? 2.334 -4.119 -13.562 1.00 92.00 86 LEU A CA 1
ATOM 619 C C . LEU A 1 86 ? 3.709 -4.166 -14.227 1.00 92.00 86 LEU A C 1
ATOM 621 O O . LEU A 1 86 ? 4.452 -3.188 -14.174 1.00 92.00 86 LEU A O 1
ATOM 625 N N . ILE A 1 87 ? 4.049 -5.283 -14.875 1.00 92.94 87 ILE A N 1
ATOM 626 C CA . ILE A 1 87 ? 5.321 -5.420 -15.594 1.00 92.94 87 ILE A CA 1
ATOM 627 C C . ILE A 1 87 ? 5.398 -4.404 -16.737 1.00 92.94 87 ILE A C 1
ATOM 629 O O . ILE A 1 87 ? 6.415 -3.721 -16.867 1.00 92.94 87 ILE A O 1
ATOM 633 N N . ALA A 1 88 ? 4.330 -4.264 -17.527 1.00 92.69 88 ALA A N 1
ATOM 634 C CA . ALA A 1 88 ? 4.280 -3.296 -18.620 1.00 92.69 88 ALA A CA 1
ATOM 635 C C . ALA A 1 88 ? 4.463 -1.852 -18.115 1.00 92.69 88 ALA A C 1
ATOM 637 O O . ALA A 1 88 ? 5.212 -1.076 -18.708 1.00 92.69 88 ALA A O 1
ATOM 638 N N . GLU A 1 89 ? 3.842 -1.493 -16.989 1.00 89.31 89 GLU A N 1
ATOM 639 C CA . GLU A 1 89 ? 3.998 -0.169 -16.380 1.00 89.31 89 GLU A CA 1
ATOM 640 C C . GLU A 1 89 ? 5.418 0.073 -15.854 1.00 89.31 89 GLU A C 1
ATOM 642 O O . GLU A 1 89 ? 5.997 1.138 -16.082 1.00 89.31 89 GLU A O 1
ATOM 647 N N . LEU A 1 90 ? 6.019 -0.922 -15.198 1.00 90.50 90 LEU A N 1
ATOM 648 C CA . LEU A 1 90 ? 7.407 -0.836 -14.742 1.00 90.50 90 LEU A CA 1
ATOM 649 C C . LEU A 1 90 ? 8.378 -0.671 -15.916 1.00 90.50 90 LEU A C 1
ATOM 651 O O . LEU A 1 90 ? 9.313 0.125 -15.826 1.00 90.50 90 LEU A O 1
ATOM 655 N N . GLN A 1 91 ? 8.141 -1.371 -17.028 1.00 89.94 91 GLN A N 1
ATOM 656 C CA . GLN A 1 91 ? 8.923 -1.210 -18.256 1.00 89.94 91 GLN A CA 1
ATOM 657 C C . GLN A 1 91 ? 8.767 0.194 -18.850 1.00 89.94 91 GLN A C 1
ATOM 659 O O . GLN A 1 91 ? 9.773 0.809 -19.204 1.00 89.94 91 GLN A O 1
ATOM 664 N N . ARG A 1 92 ? 7.542 0.739 -18.901 1.00 87.69 92 ARG A N 1
ATOM 665 C CA . ARG A 1 92 ? 7.298 2.123 -19.350 1.00 87.69 92 ARG A CA 1
ATOM 666 C C . ARG A 1 92 ? 8.061 3.139 -18.498 1.00 87.69 92 ARG A C 1
ATOM 668 O O . ARG A 1 92 ? 8.766 3.982 -19.048 1.00 87.69 92 ARG A O 1
ATOM 675 N N . LYS A 1 93 ? 7.990 3.025 -17.167 1.00 85.31 93 LYS A N 1
ATOM 676 C CA . LYS A 1 93 ? 8.726 3.904 -16.237 1.00 85.31 93 LYS A CA 1
ATOM 677 C C . LYS A 1 93 ? 10.243 3.770 -16.386 1.00 85.31 93 LYS A C 1
ATOM 679 O O . LYS A 1 93 ? 10.954 4.774 -16.371 1.00 85.31 93 LYS A O 1
ATOM 684 N N . ALA A 1 94 ? 10.746 2.552 -16.575 1.00 82.62 94 ALA A N 1
ATOM 685 C CA . ALA A 1 94 ? 12.167 2.319 -16.818 1.00 82.62 94 ALA A CA 1
ATOM 686 C C . ALA A 1 94 ? 12.633 2.942 -18.144 1.00 82.62 94 ALA A C 1
ATOM 688 O O . ALA A 1 94 ? 13.692 3.557 -18.178 1.00 82.62 94 ALA A O 1
ATOM 689 N N . ALA A 1 95 ? 11.827 2.862 -19.207 1.00 74.19 95 ALA A N 1
ATOM 690 C CA . ALA A 1 95 ? 12.135 3.500 -20.488 1.00 74.19 95 ALA A CA 1
ATOM 691 C C . ALA A 1 95 ? 12.188 5.038 -20.388 1.00 74.19 95 ALA A C 1
ATOM 693 O O . ALA A 1 95 ? 12.958 5.675 -21.102 1.00 74.19 95 ALA A O 1
ATOM 694 N N . THR A 1 96 ? 11.417 5.639 -19.473 1.00 65.75 96 THR A N 1
ATOM 695 C CA . THR A 1 96 ? 11.511 7.079 -19.160 1.00 65.75 96 THR A CA 1
ATOM 696 C C . THR A 1 96 ? 12.676 7.434 -18.229 1.00 65.75 96 THR A C 1
ATOM 698 O O . THR A 1 96 ? 13.045 8.600 -18.111 1.00 65.75 96 THR A O 1
ATOM 701 N N . HIS A 1 97 ? 13.279 6.444 -17.570 1.00 59.75 97 HIS A N 1
ATOM 702 C CA . HIS A 1 97 ? 14.465 6.583 -16.728 1.00 59.75 97 HIS A CA 1
ATOM 703 C C . HIS A 1 97 ? 15.670 5.950 -17.427 1.00 59.75 97 HIS A C 1
ATOM 705 O O . HIS A 1 97 ? 16.228 4.953 -16.970 1.00 59.75 97 HIS A O 1
ATOM 711 N N . THR A 1 98 ? 16.099 6.554 -18.537 1.00 51.00 98 THR A N 1
ATOM 712 C CA . THR A 1 98 ? 17.368 6.226 -19.207 1.00 51.00 98 THR A CA 1
ATOM 713 C C . THR A 1 98 ? 18.549 6.729 -18.362 1.00 51.00 98 THR A C 1
ATOM 715 O O . THR A 1 98 ? 19.229 7.692 -18.701 1.00 51.00 98 THR A O 1
ATOM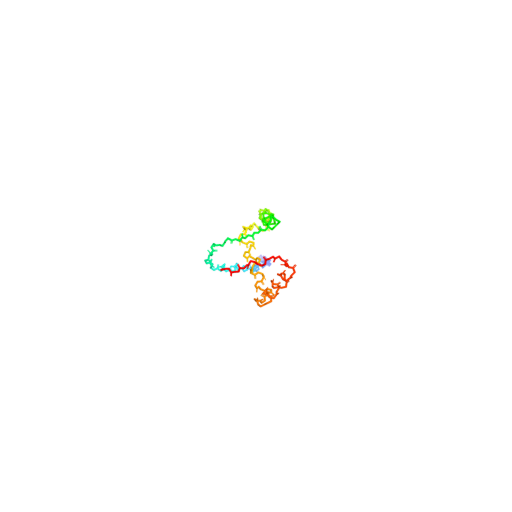 718 N N . GLY A 1 99 ? 18.766 6.096 -17.210 1.00 58.81 99 GLY A N 1
ATOM 719 C CA . GLY A 1 99 ? 20.042 6.060 -16.495 1.00 58.81 99 GLY A CA 1
ATOM 720 C C . GLY A 1 99 ? 20.685 4.684 -16.705 1.00 58.81 99 GLY A C 1
ATOM 721 O O . GLY A 1 99 ? 19.959 3.740 -17.023 1.00 58.81 99 GLY A O 1
ATOM 722 N N . PRO A 1 100 ? 22.017 4.531 -16.566 1.00 55.94 100 PRO A N 1
ATOM 723 C CA . PRO A 1 100 ? 22.704 3.285 -16.889 1.00 55.94 100 PRO A CA 1
ATOM 724 C C . PRO A 1 100 ? 22.071 2.132 -16.107 1.00 55.94 100 PRO A C 1
ATOM 726 O O . PRO A 1 100 ? 22.175 2.062 -14.881 1.00 55.94 100 PRO A O 1
ATOM 729 N N . GLY A 1 101 ? 21.357 1.263 -16.825 1.00 58.84 101 GLY A N 1
ATOM 730 C CA . GLY A 1 101 ? 20.638 0.149 -16.234 1.00 58.84 101 GLY A CA 1
ATOM 731 C C . GLY A 1 101 ? 21.594 -0.696 -15.404 1.00 58.84 101 GLY A C 1
ATOM 732 O O . GLY A 1 101 ? 22.680 -1.050 -15.866 1.00 58.84 101 GLY A O 1
ATOM 733 N N . ARG A 1 102 ? 21.189 -1.019 -14.170 1.00 57.53 102 ARG A N 1
ATOM 734 C CA . ARG A 1 102 ? 21.857 -2.025 -13.337 1.00 57.53 102 ARG A CA 1
ATOM 735 C C . ARG A 1 102 ? 22.028 -3.287 -14.188 1.00 57.53 102 ARG A C 1
ATOM 737 O O . ARG A 1 102 ? 21.055 -4.004 -14.424 1.00 57.53 102 ARG A O 1
ATOM 744 N N . LYS A 1 103 ? 23.252 -3.548 -14.663 1.00 51.31 103 LYS A N 1
ATOM 745 C CA . LYS A 1 103 ? 23.612 -4.850 -15.221 1.00 51.31 103 LYS A CA 1
ATOM 746 C C . LYS A 1 103 ? 23.324 -5.870 -14.128 1.00 51.31 103 LYS A C 1
ATOM 748 O O . LYS A 1 103 ? 23.885 -5.778 -13.038 1.00 51.31 103 LYS A O 1
ATOM 753 N N . ARG A 1 104 ? 22.409 -6.795 -14.403 1.00 57.88 104 ARG A N 1
ATOM 754 C CA . ARG A 1 104 ? 22.278 -8.004 -13.597 1.00 57.88 104 ARG A CA 1
ATOM 755 C C . ARG A 1 104 ? 23.532 -8.828 -13.885 1.00 57.88 104 ARG A C 1
ATOM 757 O O . ARG A 1 104 ? 23.648 -9.373 -14.979 1.00 57.88 104 ARG A O 1
ATOM 764 N N . ALA A 1 105 ? 24.500 -8.748 -12.977 1.00 43.19 105 ALA A N 1
ATOM 765 C CA . ALA A 1 105 ? 25.543 -9.753 -12.828 1.00 43.19 105 ALA A CA 1
ATOM 766 C C . ALA A 1 105 ? 24.965 -10.940 -12.051 1.00 43.19 105 ALA A C 1
ATOM 768 O O . ALA A 1 105 ? 24.060 -10.689 -11.217 1.00 43.19 105 ALA A O 1
#

Organism: Mycobacterium asiaticum (NCBI:txid1790)

Radius of gyration: 31.06 Å; chains: 1; bounding box: 105×28×68 Å

Sequence (105 aa):
MGPPRAAAGPAPAAPAPLPTPPAPAPSAPPSELTKVSIYLDEATDAFLETVRTSARFAKPRVDATRSAVVRLALTRLAAQLHPTDLIAELQRKAATHTGPGRKRA

pLDDT: mean 78.75, std 16.53, range [43.19, 96.81]